Protein AF-A0A529XEW0-F1 (afdb_monomer_lite)

Radius of gyration: 20.29 Å; chains: 1; bounding box: 49×20×37 Å

pLDDT: mean 94.78, std 3.85, range [72.31, 98.06]

Foldseek 3Di:
DDPVVQVVQPDAPPSVDHPDDDDPPDDDPDDDDDDDDDDDPVVVVVPDDPPGD

Sequence (53 aa):
MEIDDVVKRAYAMPLTNPSFPPGPYRFFDREYIIITYRTTREALEAVVPAPLE

Secondary structure (DSSP, 8-state):
--HHHHHHH-SSSSTTS-SS--S----SS-----------HHHHHTTSPTT--

Structure (mmCIF, N/CA/C/O backbone):
data_AF-A0A529XEW0-F1
#
_entry.id   AF-A0A529XEW0-F1
#
loop_
_atom_site.group_PDB
_atom_site.id
_atom_site.type_symbol
_atom_site.label_atom_id
_atom_site.label_alt_id
_atom_site.label_comp_id
_atom_site.label_asym_id
_atom_site.label_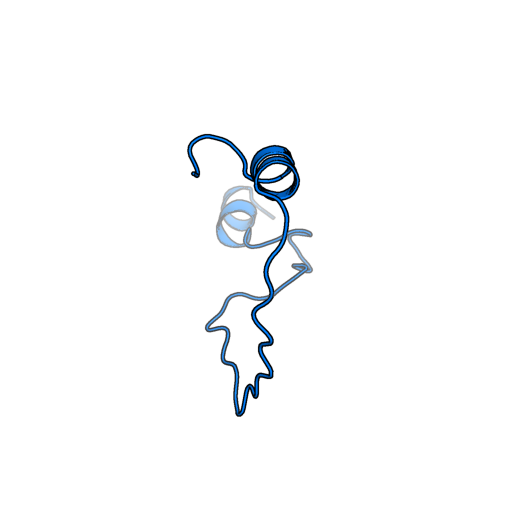entity_id
_atom_site.label_seq_id
_atom_site.pdbx_PDB_ins_code
_atom_site.Cartn_x
_atom_site.Cartn_y
_atom_site.Cartn_z
_atom_site.occupancy
_atom_site.B_iso_or_equiv
_atom_site.auth_seq_id
_atom_site.auth_comp_id
_atom_site.auth_asym_id
_atom_site.auth_atom_id
_atom_site.pdbx_PDB_model_num
ATOM 1 N N . MET A 1 1 ? 28.011 -7.317 -16.129 1.00 72.31 1 MET A N 1
ATOM 2 C CA . MET A 1 1 ? 27.146 -6.127 -16.006 1.00 72.31 1 MET A CA 1
ATOM 3 C C . MET A 1 1 ? 27.915 -5.173 -15.126 1.00 72.31 1 MET A C 1
ATOM 5 O O . MET A 1 1 ? 28.275 -5.589 -14.031 1.00 72.31 1 MET A O 1
ATOM 9 N N . GLU A 1 2 ? 28.230 -3.981 -15.625 1.00 92.81 2 GLU A N 1
ATOM 10 C CA . GLU A 1 2 ? 28.944 -2.976 -14.832 1.00 92.81 2 GLU A CA 1
ATOM 11 C C . GLU A 1 2 ? 28.025 -2.421 -13.735 1.00 92.81 2 GLU A C 1
ATOM 13 O O . GLU A 1 2 ? 26.798 -2.478 -13.862 1.00 92.81 2 GLU A O 1
ATOM 18 N N . ILE A 1 3 ? 28.594 -1.888 -12.650 1.00 93.31 3 ILE A N 1
ATOM 19 C CA . ILE A 1 3 ? 27.813 -1.367 -11.509 1.00 93.31 3 ILE A CA 1
ATOM 20 C C . ILE A 1 3 ? 26.827 -0.286 -11.971 1.00 93.31 3 ILE A C 1
ATOM 22 O O . ILE A 1 3 ? 25.663 -0.292 -11.567 1.00 93.31 3 ILE A O 1
ATOM 26 N N . ASP A 1 4 ? 27.257 0.578 -12.888 1.00 95.31 4 ASP A N 1
ATOM 27 C CA . ASP A 1 4 ? 26.414 1.629 -13.456 1.00 95.31 4 ASP A CA 1
ATOM 28 C C . ASP A 1 4 ? 25.171 1.069 -14.166 1.00 95.31 4 ASP A C 1
ATOM 30 O O . ASP A 1 4 ? 24.099 1.673 -14.115 1.00 95.31 4 ASP A O 1
ATOM 34 N N . ASP A 1 5 ? 25.277 -0.102 -14.802 1.00 90.88 5 ASP A N 1
ATOM 35 C CA . ASP A 1 5 ? 24.149 -0.755 -15.472 1.00 90.88 5 ASP A CA 1
ATOM 36 C C . ASP A 1 5 ? 23.177 -1.389 -14.473 1.00 90.88 5 ASP A C 1
ATOM 38 O O . ASP A 1 5 ? 21.966 -1.395 -14.712 1.00 90.88 5 ASP A O 1
ATOM 42 N N . VAL A 1 6 ? 23.690 -1.903 -13.349 1.00 91.44 6 VAL A N 1
ATOM 43 C CA . VAL A 1 6 ? 22.868 -2.431 -12.251 1.00 91.44 6 VAL A CA 1
ATOM 44 C C . VAL A 1 6 ? 22.008 -1.314 -11.670 1.00 91.44 6 VAL A C 1
ATOM 46 O O . VAL A 1 6 ? 20.794 -1.475 -11.565 1.00 91.44 6 VAL A O 1
ATOM 49 N N . VAL A 1 7 ? 22.616 -0.166 -11.356 1.00 92.44 7 VAL A N 1
ATOM 50 C CA . VAL A 1 7 ? 21.915 0.990 -10.774 1.00 92.44 7 VAL A CA 1
ATOM 51 C C . VAL A 1 7 ? 20.853 1.529 -11.732 1.00 92.44 7 VAL A C 1
ATOM 53 O O . VAL A 1 7 ? 19.734 1.805 -11.309 1.00 92.44 7 VAL A O 1
ATOM 56 N N . LYS A 1 8 ? 21.155 1.615 -13.034 1.00 92.94 8 LYS A N 1
ATOM 57 C CA . LYS A 1 8 ? 20.189 2.080 -14.045 1.00 92.94 8 LYS A CA 1
ATOM 58 C C . LYS A 1 8 ? 18.983 1.150 -14.215 1.00 92.94 8 LYS A C 1
ATOM 60 O O . LYS A 1 8 ? 17.909 1.624 -14.572 1.00 92.94 8 LYS A O 1
ATOM 65 N N . ARG A 1 9 ? 19.152 -0.162 -14.016 1.00 91.94 9 ARG A N 1
ATOM 66 C CA . ARG A 1 9 ? 18.089 -1.173 -14.197 1.00 91.94 9 ARG A CA 1
ATOM 67 C C . ARG A 1 9 ? 17.336 -1.510 -12.910 1.00 91.94 9 ARG A C 1
ATOM 69 O O . ARG A 1 9 ? 16.296 -2.162 -12.980 1.00 91.94 9 ARG A O 1
ATOM 76 N N . ALA A 1 10 ? 17.853 -1.111 -11.750 1.00 93.12 10 ALA A N 1
ATOM 77 C CA . ALA A 1 10 ? 17.281 -1.429 -10.450 1.00 93.12 10 ALA A CA 1
ATOM 78 C C . ALA A 1 10 ? 15.931 -0.725 -10.250 1.00 93.12 10 ALA A C 1
ATOM 80 O O . ALA A 1 10 ? 15.867 0.437 -9.860 1.00 93.12 10 ALA A O 1
ATOM 81 N N . TYR A 1 11 ? 14.847 -1.456 -10.512 1.00 95.12 11 TYR A N 1
ATOM 82 C CA . TYR A 1 11 ? 13.482 -1.003 -10.251 1.00 95.12 11 TYR A CA 1
ATOM 83 C C . TYR A 1 11 ? 12.849 -1.766 -9.084 1.00 95.12 11 TYR A C 1
ATOM 85 O O . TYR A 1 11 ? 12.575 -1.198 -8.032 1.00 95.12 11 TYR A O 1
ATOM 93 N N . ALA A 1 12 ? 12.667 -3.074 -9.255 1.00 96.06 12 ALA A N 1
ATOM 94 C CA . ALA A 1 12 ? 12.188 -3.975 -8.220 1.00 96.06 12 ALA A CA 1
ATOM 95 C C . ALA A 1 12 ? 13.000 -5.271 -8.250 1.00 96.06 12 ALA A C 1
ATOM 97 O O . ALA A 1 12 ? 13.659 -5.594 -9.239 1.00 96.06 12 ALA A O 1
ATOM 98 N N . MET A 1 13 ? 12.973 -6.007 -7.144 1.00 94.81 13 MET A N 1
ATOM 99 C CA . MET A 1 13 ? 13.688 -7.274 -7.028 1.00 94.81 13 MET A CA 1
ATOM 100 C C . MET A 1 13 ? 12.852 -8.438 -7.585 1.00 94.81 13 MET A C 1
ATOM 102 O O . MET A 1 13 ? 11.625 -8.411 -7.432 1.00 94.81 13 MET A O 1
ATOM 106 N N . PRO A 1 14 ? 13.497 -9.488 -8.132 1.00 94.88 14 PRO A N 1
ATOM 107 C CA . PRO A 1 14 ? 14.918 -9.561 -8.516 1.00 94.88 14 PRO A CA 1
ATOM 108 C C . PRO A 1 14 ? 15.301 -8.658 -9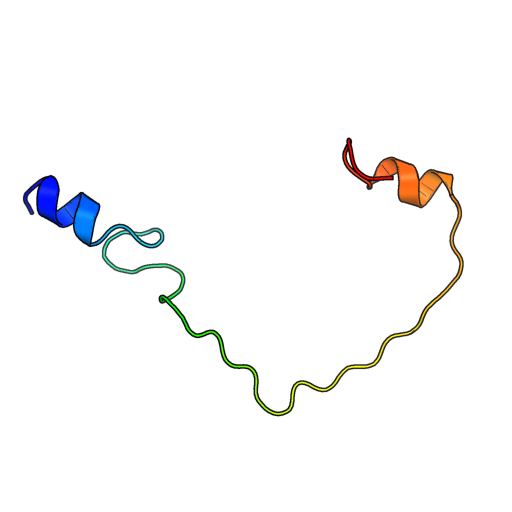.706 1.00 94.88 14 PRO A C 1
ATOM 110 O O . PRO A 1 14 ? 14.507 -8.462 -10.614 1.00 94.88 14 PRO A O 1
ATOM 113 N N . LEU A 1 15 ? 16.549 -8.165 -9.743 1.00 93.44 15 LEU A N 1
ATOM 114 C CA . LEU A 1 15 ? 17.043 -7.181 -10.732 1.00 93.44 15 LEU A CA 1
ATOM 115 C C . LEU A 1 15 ? 16.716 -7.521 -12.197 1.00 93.44 15 LEU A C 1
ATOM 117 O O . LEU A 1 15 ? 16.370 -6.646 -12.984 1.00 93.44 15 LEU A O 1
ATOM 121 N N . THR A 1 16 ? 16.883 -8.786 -12.579 1.00 94.00 16 THR A N 1
ATOM 122 C CA . THR A 1 16 ? 16.714 -9.253 -13.963 1.00 94.00 16 THR A CA 1
ATOM 123 C C . THR A 1 16 ? 15.318 -9.795 -14.254 1.00 94.00 16 THR A C 1
ATOM 125 O O . THR A 1 16 ? 15.017 -10.098 -15.404 1.00 94.00 16 THR A O 1
ATOM 128 N N . ASN A 1 17 ? 14.474 -9.916 -13.231 1.00 94.31 17 ASN A N 1
ATOM 129 C CA . ASN A 1 17 ? 13.088 -10.342 -13.351 1.00 94.31 17 ASN A CA 1
ATOM 130 C C . ASN A 1 17 ? 12.259 -9.649 -12.258 1.00 94.31 17 ASN A C 1
ATOM 132 O O . ASN A 1 17 ? 11.930 -10.289 -11.257 1.00 94.31 17 ASN A O 1
ATOM 136 N N . PRO A 1 18 ? 12.005 -8.333 -12.391 1.00 95.38 18 PRO A N 1
ATOM 137 C CA . PRO A 1 18 ? 11.361 -7.556 -11.340 1.00 95.38 18 PRO A CA 1
ATOM 138 C C . PRO A 1 18 ? 10.002 -8.153 -10.969 1.00 95.38 18 PRO A C 1
ATOM 140 O O . PRO A 1 18 ? 9.216 -8.502 -11.847 1.00 95.38 18 PRO A O 1
ATOM 143 N N . SER A 1 19 ? 9.697 -8.239 -9.673 1.00 97.31 19 SER A N 1
ATOM 144 C CA . SER A 1 19 ? 8.416 -8.783 -9.186 1.00 97.31 19 SER A CA 1
ATOM 145 C C . SER A 1 19 ? 7.187 -7.987 -9.647 1.00 97.31 19 SER A C 1
ATOM 147 O O . SER A 1 19 ? 6.077 -8.516 -9.642 1.00 97.31 19 SER A O 1
ATOM 149 N N . PHE A 1 20 ? 7.380 -6.740 -10.080 1.00 95.62 20 PHE A N 1
ATOM 150 C CA . PHE A 1 20 ? 6.378 -5.917 -10.749 1.00 95.62 20 PHE A CA 1
ATOM 151 C C . PHE A 1 20 ? 7.052 -4.943 -11.740 1.00 95.62 20 PHE A C 1
ATOM 153 O O . PHE A 1 20 ? 8.184 -4.510 -11.496 1.00 95.62 20 PHE A O 1
ATOM 160 N N . PRO A 1 21 ? 6.396 -4.603 -12.868 1.00 94.81 21 PRO A N 1
ATOM 161 C CA . PRO A 1 21 ? 6.921 -3.664 -13.858 1.00 94.81 21 PRO A CA 1
ATOM 162 C C . PRO A 1 21 ? 6.646 -2.201 -13.468 1.00 94.81 21 PRO A C 1
ATOM 164 O O . PRO A 1 21 ? 5.727 -1.942 -12.694 1.00 94.81 21 PRO A O 1
ATOM 167 N N . PRO A 1 22 ? 7.380 -1.223 -14.029 1.00 94.19 22 PRO A N 1
ATOM 168 C CA . PRO A 1 22 ? 7.061 0.190 -13.860 1.00 94.19 22 PRO A CA 1
ATOM 169 C C . PRO A 1 22 ? 5.730 0.555 -14.533 1.00 94.19 22 PRO A C 1
ATOM 171 O O . PRO A 1 22 ? 5.318 -0.051 -15.521 1.00 94.19 22 PRO A O 1
ATOM 174 N N . GLY A 1 23 ? 5.055 1.565 -13.982 1.00 94.44 23 GLY A N 1
ATOM 175 C CA . GLY A 1 23 ? 3.747 2.0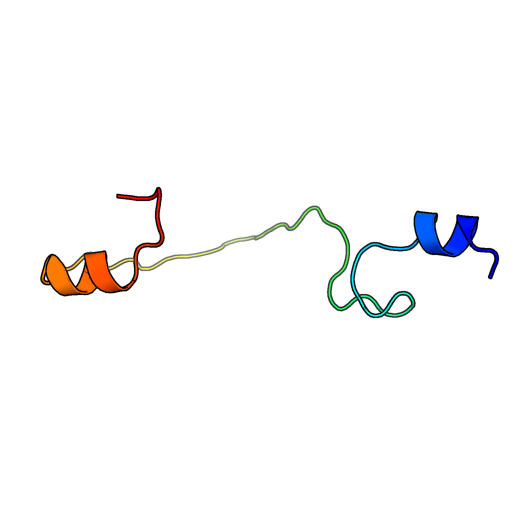28 -14.445 1.00 94.44 23 GLY A CA 1
ATOM 176 C C . GLY A 1 23 ? 3.757 2.795 -15.784 1.00 94.44 23 GLY A C 1
ATOM 177 O O . GLY A 1 23 ? 4.789 2.897 -16.448 1.00 94.44 23 GLY A O 1
ATOM 178 N N . PRO A 1 24 ? 2.610 3.383 -16.179 1.00 94.19 24 PRO A N 1
ATOM 179 C CA . PRO A 1 24 ? 1.478 3.729 -15.314 1.00 94.19 24 PRO A CA 1
ATOM 180 C C . PRO A 1 24 ? 0.564 2.541 -14.981 1.00 94.19 24 PRO A C 1
ATOM 182 O O . PRO A 1 24 ? 0.089 1.842 -15.873 1.00 94.19 24 PRO A O 1
ATOM 185 N N . TYR A 1 25 ? 0.251 2.358 -13.693 1.00 95.31 25 TYR A N 1
ATOM 186 C CA . TYR A 1 25 ? -0.714 1.354 -13.234 1.00 95.31 25 TYR A CA 1
ATOM 187 C C . TYR A 1 25 ? -2.144 1.829 -13.514 1.00 95.31 25 TYR A C 1
ATOM 189 O O . TYR A 1 25 ? -2.704 2.627 -12.760 1.00 95.31 25 TYR A O 1
ATOM 197 N N . ARG A 1 26 ? -2.724 1.376 -14.629 1.00 96.50 26 ARG A N 1
ATOM 198 C CA . ARG A 1 26 ? -4.095 1.719 -15.027 1.00 96.50 26 ARG A CA 1
ATOM 199 C C . ARG A 1 26 ? -5.076 0.652 -14.560 1.00 96.50 26 ARG A C 1
ATOM 201 O O . ARG A 1 26 ? -4.838 -0.536 -14.745 1.00 96.50 26 ARG A O 1
ATOM 208 N N . PHE A 1 27 ? -6.195 1.105 -14.010 1.00 97.38 27 PHE A N 1
ATOM 209 C CA . PHE A 1 27 ? -7.318 0.265 -13.613 1.00 97.38 27 PHE A CA 1
ATOM 210 C C . PHE A 1 27 ? -8.527 0.678 -14.455 1.00 97.38 27 PHE A C 1
ATOM 212 O O . PHE A 1 27 ? -8.922 1.841 -14.413 1.00 97.38 27 PHE A O 1
ATOM 219 N N . PHE A 1 28 ? -9.074 -0.253 -15.234 1.00 97.25 28 PHE A N 1
ATOM 220 C CA . PHE A 1 28 ? -10.287 -0.050 -16.029 1.00 97.25 28 PHE A CA 1
ATOM 221 C C . PHE A 1 28 ? -11.460 -0.700 -15.306 1.00 97.25 28 PHE A C 1
ATOM 223 O O . PHE A 1 28 ? -11.290 -1.784 -14.750 1.00 97.25 28 PHE A O 1
ATOM 230 N N . ASP A 1 29 ? -12.600 -0.009 -15.279 1.00 97.50 29 ASP A N 1
ATOM 231 C CA . ASP A 1 29 ? -13.865 -0.507 -14.726 1.00 97.50 29 ASP A CA 1
ATOM 232 C C . ASP A 1 29 ? -13.718 -1.131 -13.326 1.00 97.50 29 ASP A C 1
ATOM 234 O O . ASP A 1 29 ? -14.240 -2.201 -13.018 1.00 97.50 29 ASP A O 1
ATOM 238 N N . ARG A 1 30 ? -12.948 -0.464 -12.453 1.00 97.56 30 ARG A N 1
ATOM 239 C CA . ARG A 1 30 ? -12.732 -0.923 -11.077 1.00 97.56 30 ARG A CA 1
ATOM 240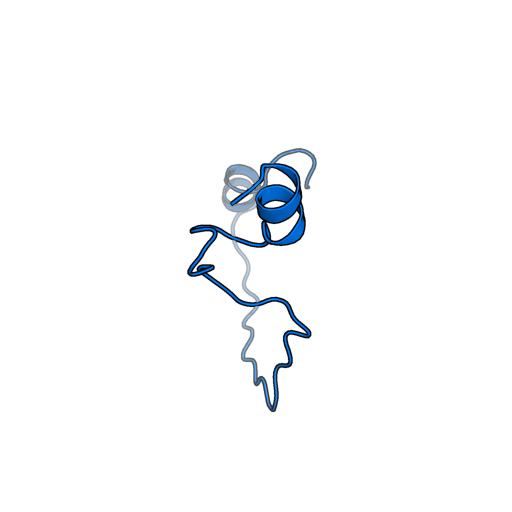 C C . ARG A 1 30 ? -13.953 -0.591 -10.222 1.00 97.56 30 ARG A C 1
ATOM 242 O O . ARG A 1 30 ? -14.060 0.509 -9.687 1.00 97.56 30 ARG A O 1
ATOM 249 N N . GLU A 1 31 ? -14.858 -1.550 -10.101 1.00 98.00 31 GLU A N 1
ATOM 250 C CA . GLU A 1 31 ? -16.069 -1.440 -9.286 1.00 98.00 31 GLU A CA 1
ATOM 251 C C . GLU A 1 31 ? -15.800 -1.728 -7.799 1.00 98.00 31 GLU A C 1
ATOM 253 O O . GLU A 1 31 ? -14.950 -2.549 -7.445 1.00 98.00 31 GLU A O 1
ATOM 258 N N . TYR A 1 32 ? -16.530 -1.041 -6.913 1.00 97.75 32 TYR A N 1
ATOM 259 C CA . TYR A 1 32 ? -16.378 -1.141 -5.460 1.00 97.75 32 TYR A CA 1
ATOM 260 C C . TYR A 1 32 ? -17.729 -1.329 -4.771 1.00 97.75 32 TYR A C 1
ATOM 262 O O . TYR A 1 32 ? -18.716 -0.690 -5.128 1.00 97.75 32 TYR A O 1
ATOM 270 N N . ILE A 1 33 ? -17.731 -2.120 -3.699 1.00 98.00 33 ILE A N 1
ATOM 271 C CA . ILE A 1 33 ? -18.785 -2.140 -2.683 1.00 98.00 33 ILE A CA 1
ATOM 272 C C . ILE A 1 33 ? -18.137 -1.871 -1.325 1.00 98.00 33 ILE A C 1
ATOM 274 O O . ILE A 1 33 ? -17.232 -2.590 -0.907 1.00 98.00 33 ILE A O 1
ATOM 278 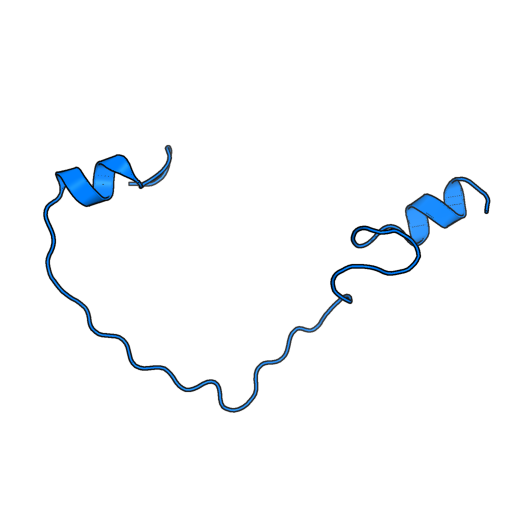N N . ILE A 1 34 ? -18.560 -0.801 -0.651 1.00 97.88 34 ILE A N 1
ATOM 279 C CA . ILE A 1 34 ? -17.975 -0.361 0.621 1.00 97.88 34 ILE A CA 1
ATOM 280 C C . ILE A 1 34 ? -19.088 -0.285 1.662 1.00 97.88 34 ILE A C 1
ATOM 282 O O . ILE A 1 34 ? -20.054 0.454 1.486 1.00 97.88 34 ILE A O 1
ATOM 286 N N . ILE A 1 35 ? -18.942 -1.046 2.749 1.00 97.88 35 ILE A N 1
ATOM 287 C CA . ILE A 1 35 ? -19.863 -1.035 3.889 1.00 97.88 35 ILE A CA 1
ATOM 288 C C . ILE A 1 35 ? -19.136 -0.431 5.084 1.00 97.88 35 ILE A C 1
ATOM 290 O O . ILE A 1 35 ? -18.218 -1.033 5.640 1.00 97.88 35 ILE A O 1
ATOM 294 N N . THR A 1 36 ? -19.573 0.752 5.497 1.00 98.06 36 THR A N 1
ATOM 295 C CA . THR A 1 36 ? -19.060 1.413 6.697 1.00 98.06 36 THR A CA 1
ATOM 296 C C . THR A 1 36 ? -19.828 0.920 7.918 1.00 98.06 36 THR A C 1
ATOM 298 O O . THR A 1 36 ? -21.057 0.979 7.946 1.00 98.06 36 THR A O 1
ATOM 301 N N . TYR A 1 37 ? -19.115 0.456 8.943 1.00 97.44 37 TYR A N 1
ATOM 302 C CA . TYR A 1 37 ? -19.705 -0.003 10.199 1.00 97.44 37 TYR A CA 1
ATOM 303 C C . TYR A 1 37 ? -18.955 0.564 11.404 1.00 97.44 37 TYR A C 1
ATOM 305 O O . TYR A 1 37 ? -17.793 0.958 11.319 1.00 97.44 37 TYR A O 1
ATOM 313 N N . ARG A 1 38 ? -19.638 0.612 12.549 1.00 97.69 38 ARG A N 1
ATOM 314 C CA . ARG A 1 38 ? -19.063 1.088 13.809 1.00 97.69 38 ARG A CA 1
ATOM 315 C C . ARG A 1 38 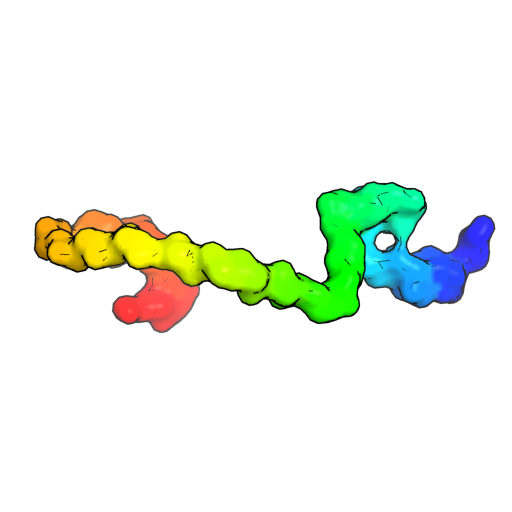? -18.312 -0.041 14.513 1.00 97.69 38 ARG A C 1
ATOM 317 O O . ARG A 1 38 ? -18.874 -1.115 14.712 1.00 97.69 38 ARG A O 1
ATOM 324 N N . THR A 1 39 ? -17.100 0.253 14.969 1.00 97.00 39 THR A N 1
ATOM 325 C CA . THR A 1 39 ? -16.294 -0.595 15.860 1.00 97.00 39 THR A CA 1
ATOM 326 C C . THR A 1 39 ? -15.936 0.166 17.147 1.00 97.00 39 THR A C 1
ATOM 328 O O . THR A 1 39 ? -16.373 1.306 17.328 1.00 97.00 39 THR A O 1
ATOM 331 N N . THR A 1 40 ? -15.194 -0.461 18.060 1.00 97.31 40 THR A N 1
ATOM 332 C CA . THR A 1 40 ? -14.665 0.194 19.264 1.00 97.31 40 THR A CA 1
ATOM 333 C C . THR A 1 40 ? -13.428 1.028 18.936 1.00 97.31 40 THR A C 1
ATOM 335 O O . THR A 1 40 ? -12.697 0.738 17.986 1.00 97.31 40 THR A O 1
ATOM 338 N N . ARG A 1 41 ? -13.191 2.080 19.720 1.00 95.94 41 ARG A N 1
ATOM 339 C CA . ARG A 1 41 ? -12.070 3.001 19.500 1.00 95.94 41 ARG A CA 1
ATOM 340 C C . ARG A 1 41 ? -10.732 2.319 19.777 1.00 95.94 41 ARG A C 1
ATOM 342 O O . ARG A 1 41 ? -9.798 2.448 18.997 1.00 95.94 41 ARG A O 1
ATOM 349 N N . GLU A 1 42 ? -10.695 1.516 20.829 1.00 96.50 42 GLU A N 1
ATOM 350 C CA . GLU A 1 42 ? -9.509 0.807 21.301 1.00 96.50 42 GLU A CA 1
ATOM 351 C C . GLU A 1 42 ? -8.991 -0.181 20.243 1.00 96.50 42 GLU A C 1
ATOM 353 O O . GLU A 1 42 ? -7.786 -0.353 20.080 1.00 96.50 42 GLU A O 1
ATOM 358 N N . ALA A 1 43 ? -9.897 -0.807 19.481 1.00 95.62 43 ALA A N 1
ATOM 359 C CA . ALA A 1 43 ? -9.528 -1.719 18.401 1.00 95.62 43 ALA A CA 1
ATOM 360 C C . ALA A 1 43 ? -8.864 -0.997 17.218 1.00 95.62 43 ALA A C 1
ATOM 362 O O . ALA A 1 43 ? -8.002 -1.579 16.563 1.00 95.62 43 ALA A O 1
ATOM 363 N N . LEU A 1 44 ? -9.255 0.253 16.944 1.00 96.00 44 LEU A N 1
ATOM 364 C CA . LEU A 1 44 ? -8.619 1.071 15.911 1.00 96.00 44 LEU A CA 1
ATOM 365 C C . LEU A 1 44 ? -7.251 1.574 16.388 1.00 96.00 44 LEU A C 1
ATOM 367 O O . LEU A 1 44 ? -6.264 1.404 15.680 1.00 96.00 44 LEU A O 1
ATOM 371 N N . GLU A 1 45 ? -7.162 2.099 17.612 1.00 95.50 45 GLU A N 1
ATOM 372 C CA . GLU A 1 45 ? -5.907 2.623 18.180 1.00 95.50 45 GLU A CA 1
ATOM 373 C C . GLU A 1 45 ? -4.800 1.560 18.270 1.00 95.50 45 GLU A C 1
ATOM 375 O O . GLU A 1 45 ? -3.626 1.874 18.106 1.00 95.50 45 GLU A O 1
ATOM 380 N N . ALA A 1 46 ? -5.155 0.286 18.462 1.00 96.00 46 ALA A N 1
ATOM 381 C CA . ALA A 1 46 ? -4.187 -0.810 18.500 1.00 96.00 46 ALA A CA 1
ATOM 382 C C . ALA A 1 46 ? -3.478 -1.079 17.155 1.00 96.00 46 ALA A C 1
ATOM 384 O O . ALA A 1 46 ? -2.403 -1.679 17.148 1.00 96.00 46 ALA A O 1
ATOM 385 N N . VAL A 1 47 ? -4.077 -0.688 16.022 1.00 95.94 47 VAL A N 1
ATOM 386 C CA . VAL A 1 47 ? -3.554 -0.981 14.672 1.00 95.94 47 VAL A CA 1
ATOM 387 C C . VAL A 1 47 ? -3.119 0.261 13.902 1.00 95.94 47 VAL A C 1
ATOM 389 O O . VAL A 1 47 ? -2.423 0.129 12.895 1.00 95.94 47 VAL A O 1
ATOM 392 N N . VAL A 1 48 ? -3.515 1.455 14.349 1.00 96.19 48 VAL A N 1
ATOM 393 C CA . VAL A 1 48 ? -3.106 2.723 13.739 1.00 96.19 48 VAL A CA 1
ATOM 394 C C . VAL A 1 48 ? -1.671 3.050 14.180 1.00 96.19 48 VAL A C 1
ATOM 396 O O . VAL A 1 48 ? -1.419 3.235 15.371 1.00 96.19 48 VAL A O 1
ATOM 399 N N . PRO A 1 49 ? -0.694 3.102 13.255 1.00 96.56 49 PRO A N 1
ATOM 400 C CA . PRO A 1 49 ? 0.686 3.394 13.616 1.00 96.56 49 PRO A CA 1
ATOM 401 C C . PRO A 1 49 ? 0.899 4.898 13.828 1.00 96.56 49 PRO A C 1
ATOM 403 O O . PRO A 1 49 ? 0.460 5.714 13.019 1.00 96.56 49 PRO A O 1
ATOM 406 N N . ALA A 1 50 ? 1.662 5.274 14.857 1.00 92.69 50 ALA A N 1
ATOM 407 C CA . ALA A 1 50 ? 2.084 6.662 15.046 1.00 92.69 50 ALA A CA 1
ATOM 408 C C . ALA A 1 50 ? 2.875 7.172 13.816 1.00 92.69 50 ALA A C 1
ATOM 410 O O . ALA A 1 50 ? 3.688 6.422 13.264 1.00 92.69 50 ALA A O 1
ATOM 411 N N . PRO A 1 51 ? 2.695 8.435 13.383 1.00 93.50 51 PRO A N 1
ATOM 412 C CA . PRO A 1 51 ? 1.938 9.516 14.022 1.00 93.50 51 PRO A CA 1
ATOM 413 C C . PRO A 1 51 ? 0.491 9.661 13.506 1.00 93.50 51 PRO A C 1
ATOM 415 O O . PRO A 1 51 ? -0.058 10.757 13.562 1.00 93.50 51 PRO A O 1
ATOM 418 N N . LEU A 1 52 ? -0.095 8.610 12.922 1.00 93.19 52 LEU A N 1
ATOM 419 C CA . LEU A 1 52 ? -1.484 8.646 12.457 1.00 93.19 52 LEU A CA 1
ATOM 420 C C . LEU A 1 52 ? -2.450 8.615 13.657 1.00 93.19 52 LEU A C 1
ATOM 422 O O . LEU A 1 52 ? -2.141 7.986 14.670 1.00 93.19 52 LEU A O 1
ATOM 426 N N . GLU A 1 53 ? -3.604 9.277 13.521 1.00 86.25 53 GLU A N 1
ATOM 427 C CA . GLU A 1 53 ? -4.688 9.366 14.518 1.00 86.25 53 GLU A CA 1
ATOM 428 C C . GLU A 1 53 ? -6.048 9.022 13.895 1.00 86.25 53 GLU A C 1
ATOM 430 O O . GLU A 1 53 ? -6.266 9.382 12.712 1.00 86.25 53 GLU A O 1
#